Protein AF-A0A3B9GUP0-F1 (afdb_monomer_lite)

Organism: NCBI:txid81029

pLDDT: mean 92.79, std 9.0, range [61.03, 98.44]

Secondary structure (DSSP, 8-state):
-TTSEEEPPPSSPPPSSTT-----SPP-PEEEEE--HHHHHHHHHTGGGSTTTTT---SPPPSSS--HHHHHHHTTT-S--EEEEEES-SS---EEEET----S-HHHHHHHHTTSTT-TT---SS-----------GGGB-TTSBBTTSTT-B--SGGG-

Radius of gyration: 19.88 Å; chains: 1; bounding box: 53×35×50 Å

Foldseek 3Di:
DVQFDKAWDDPADDDPDPPDPGDPDDTDIKTKWKFALQLLVLLVVQVCQFCQNVVVDVDDPDPPQDAPSVCCVVPVVDRIDMWIFDQPDPPDPDTDGPPHATAHDPVSVLRSQLNIPPCVPPDDPDDHHDDDDAADAQVCADPVQAGPVDGPDHDDDPNND

Sequence (161 aa):
WDRLEMQPADETPVPFSYMTDRIDVPQISCGITWTTPETHAIIEENMEQSAVYSGAIAGRGPRYCPSIEDKVNRFADRDRHQVFLEPEGLDDHTVYPNGISTSLPEEVQERFVRTIPGLENVKILQHAYAIEYDYVDPRALNAALEVKVLPGLYLAGQING

Structure (mmCIF, N/CA/C/O backbone):
data_AF-A0A3B9GUP0-F1
#
_entry.id   AF-A0A3B9GUP0-F1
#
loop_
_atom_site.group_PDB
_atom_site.id
_atom_site.type_symbol
_atom_site.label_atom_id
_atom_site.label_alt_id
_atom_site.label_comp_id
_atom_site.label_asym_id
_atom_site.label_entity_id
_atom_site.label_seq_id
_atom_site.pdbx_PDB_ins_code
_atom_site.Cartn_x
_atom_site.Cartn_y
_atom_site.Cartn_z
_atom_site.occupancy
_atom_site.B_iso_or_equiv
_atom_site.auth_seq_id
_atom_site.auth_comp_id
_atom_site.auth_asym_id
_atom_site.auth_atom_id
_atom_site.pdbx_PDB_model_num
ATOM 1 N N . TRP A 1 1 ? -20.293 -5.134 5.352 1.00 91.94 1 TRP A N 1
ATOM 2 C CA . TRP A 1 1 ? -20.736 -4.578 4.061 1.00 91.94 1 TRP A CA 1
ATOM 3 C C . TRP A 1 1 ? -21.933 -3.651 4.218 1.00 91.94 1 TRP A C 1
ATOM 5 O O . TRP A 1 1 ? -21.764 -2.480 3.944 1.00 91.94 1 TRP A O 1
ATOM 15 N N . ASP A 1 2 ? -23.067 -4.086 4.775 1.00 92.38 2 ASP A N 1
ATOM 16 C CA . ASP A 1 2 ? -24.318 -3.285 4.863 1.00 92.38 2 ASP A CA 1
ATOM 17 C C . ASP A 1 2 ? -24.233 -1.925 5.589 1.00 92.38 2 ASP A C 1
ATOM 19 O O . ASP A 1 2 ? -25.131 -1.097 5.475 1.00 92.38 2 ASP A O 1
ATOM 23 N N . ARG A 1 3 ? -23.172 -1.697 6.371 1.00 92.38 3 ARG A N 1
ATOM 24 C CA . ARG A 1 3 ? -22.910 -0.438 7.092 1.00 92.38 3 ARG A CA 1
ATOM 25 C C . ARG A 1 3 ? -21.969 0.510 6.342 1.00 92.38 3 ARG A C 1
ATOM 27 O O . ARG A 1 3 ? -21.674 1.583 6.861 1.00 92.38 3 ARG A O 1
ATOM 34 N N . LEU A 1 4 ? -21.452 0.091 5.191 1.00 96.50 4 LEU A N 1
ATOM 35 C CA . LEU A 1 4 ? -20.465 0.829 4.414 1.00 96.50 4 LEU A CA 1
ATOM 36 C C . LEU A 1 4 ? -21.119 1.471 3.199 1.00 96.50 4 LEU A C 1
ATOM 38 O O . LEU A 1 4 ? -22.061 0.932 2.619 1.00 96.50 4 LEU A O 1
ATOM 42 N N . GLU A 1 5 ? -20.575 2.613 2.800 1.00 97.19 5 GLU A N 1
ATOM 43 C CA . GLU A 1 5 ? -20.834 3.145 1.473 1.00 97.19 5 GLU A CA 1
ATOM 44 C C . GLU A 1 5 ? -20.183 2.208 0.451 1.00 97.19 5 GLU A C 1
ATOM 46 O O . GLU A 1 5 ? -19.012 1.857 0.586 1.00 97.19 5 GLU A O 1
ATOM 51 N N . MET A 1 6 ? -20.947 1.775 -0.549 1.00 97.69 6 MET A N 1
ATOM 52 C CA . MET A 1 6 ? -20.448 0.901 -1.607 1.00 97.69 6 MET A CA 1
ATOM 53 C C . MET A 1 6 ? -20.211 1.723 -2.869 1.00 97.69 6 MET A C 1
ATOM 55 O O . MET A 1 6 ? -21.110 2.427 -3.328 1.00 97.69 6 MET A O 1
ATOM 59 N N . GLN A 1 7 ? -19.022 1.594 -3.449 1.00 97.56 7 GLN A N 1
ATOM 60 C CA . GLN A 1 7 ? -18.671 2.173 -4.737 1.00 97.56 7 GLN A CA 1
ATOM 61 C C . GLN A 1 7 ? -18.767 1.088 -5.817 1.00 97.56 7 GLN A C 1
ATOM 63 O O . GLN A 1 7 ? -17.941 0.171 -5.818 1.00 97.56 7 GLN A O 1
ATOM 68 N N . PRO A 1 8 ? -19.776 1.140 -6.705 1.00 96.81 8 PRO A N 1
ATOM 69 C CA . PRO A 1 8 ? -19.869 0.211 -7.821 1.00 96.81 8 PRO A CA 1
ATOM 70 C C . PRO A 1 8 ? -18.818 0.531 -8.887 1.00 96.81 8 PRO A C 1
ATOM 72 O O . PRO A 1 8 ? -18.309 1.649 -8.963 1.00 96.81 8 PRO A O 1
ATOM 75 N N . ALA A 1 9 ? -18.540 -0.453 -9.738 1.00 94.44 9 ALA A N 1
ATOM 76 C CA . ALA A 1 9 ? -17.847 -0.216 -10.996 1.00 94.44 9 ALA A CA 1
ATOM 77 C C . ALA A 1 9 ? -18.675 0.689 -11.927 1.00 94.44 9 ALA A C 1
ATOM 79 O O . ALA A 1 9 ? -19.884 0.861 -11.742 1.00 94.44 9 ALA A O 1
ATOM 80 N N . ASP A 1 10 ? -18.024 1.215 -12.962 1.00 94.00 10 ASP A N 1
ATOM 81 C CA . ASP A 1 10 ? -18.698 1.973 -14.014 1.00 94.00 10 ASP A CA 1
ATOM 82 C C . ASP A 1 10 ? -19.803 1.136 -14.677 1.00 94.00 10 ASP A C 1
ATOM 84 O O . ASP A 1 10 ? -19.615 -0.044 -14.982 1.00 94.00 10 ASP A O 1
ATOM 88 N N . GLU A 1 11 ? -20.946 1.766 -14.970 1.00 92.38 11 GLU A N 1
ATOM 89 C CA . GLU A 1 11 ? -22.086 1.098 -15.621 1.00 92.38 11 GLU A CA 1
ATOM 90 C C . GLU A 1 11 ? -21.713 0.492 -16.983 1.00 92.38 11 GLU A C 1
ATOM 92 O O . GLU A 1 11 ? -22.269 -0.521 -17.401 1.00 92.38 11 GLU A O 1
ATOM 97 N N . THR A 1 12 ? -20.778 1.128 -17.691 1.00 93.69 12 THR A N 1
ATOM 98 C CA . THR A 1 12 ? -20.214 0.638 -18.952 1.00 93.69 12 THR A CA 1
ATOM 99 C C . THR A 1 12 ? -18.693 0.582 -18.812 1.00 93.69 12 THR A C 1
ATOM 101 O O . THR A 1 12 ? -18.031 1.597 -19.037 1.00 93.69 12 THR A O 1
ATOM 104 N N . PRO A 1 13 ? -18.122 -0.572 -18.426 1.00 94.44 13 PRO A N 1
ATOM 105 C CA . PRO A 1 13 ? -16.694 -0.674 -18.176 1.00 94.44 13 PRO A CA 1
ATOM 106 C C . PRO A 1 13 ? -15.915 -0.570 -19.491 1.00 94.44 13 PRO A C 1
ATOM 108 O O . PRO A 1 13 ? -16.278 -1.171 -20.506 1.00 94.44 13 PRO A O 1
ATOM 111 N N . VAL A 1 14 ? -14.827 0.197 -19.471 1.00 95.00 14 VAL A N 1
ATOM 112 C CA . VAL A 1 14 ? -13.979 0.420 -20.647 1.00 95.00 14 VAL A CA 1
ATOM 113 C C . VAL A 1 14 ? -12.815 -0.576 -20.632 1.00 95.00 14 VAL A C 1
ATOM 115 O O . VAL A 1 14 ? -12.042 -0.588 -19.672 1.00 95.00 14 VAL A O 1
ATOM 118 N N . PRO A 1 15 ? -12.643 -1.407 -21.678 1.00 96.44 15 PRO A N 1
ATOM 119 C CA . PRO A 1 15 ? -11.493 -2.293 -21.778 1.00 96.44 15 PRO A CA 1
ATOM 120 C C . PRO A 1 15 ? -10.173 -1.521 -21.786 1.00 96.44 15 PRO A C 1
ATOM 122 O O . PRO A 1 15 ? -10.016 -0.539 -22.507 1.00 96.44 15 PRO A O 1
ATOM 125 N N . PHE A 1 16 ? -9.191 -2.002 -21.021 1.00 96.44 16 PHE A N 1
ATOM 126 C CA . PHE A 1 16 ? -7.858 -1.393 -20.996 1.00 96.44 16 PHE A CA 1
ATOM 127 C C . PHE A 1 16 ? -7.066 -1.652 -22.293 1.00 96.44 16 PHE A C 1
ATOM 129 O O . PHE A 1 16 ? -6.267 -0.826 -22.723 1.00 96.44 16 PHE A O 1
ATOM 136 N N . SER A 1 17 ? -7.283 -2.809 -22.929 1.00 96.94 17 SER A N 1
ATOM 137 C CA . SER A 1 17 ? -6.654 -3.178 -24.201 1.00 96.94 17 SER A CA 1
ATOM 138 C C . SER A 1 17 ? -7.516 -2.752 -25.385 1.00 96.94 17 SER A C 1
ATOM 140 O O . SER A 1 17 ? -8.696 -3.086 -25.440 1.00 96.94 17 SER A O 1
ATOM 142 N N . TYR A 1 18 ? -6.897 -2.141 -26.399 1.00 96.56 18 TYR A N 1
ATOM 143 C CA . TYR A 1 18 ? -7.547 -1.838 -27.683 1.00 96.56 18 TYR A CA 1
ATOM 144 C C . TYR A 1 18 ? -7.999 -3.082 -28.463 1.00 96.56 18 TYR A C 1
ATOM 146 O O . TYR A 1 18 ? -8.735 -2.955 -29.435 1.00 96.56 18 TYR A O 1
ATOM 154 N N . MET A 1 19 ? -7.523 -4.272 -28.083 1.00 97.44 19 MET A N 1
ATOM 155 C CA . MET A 1 19 ? -7.888 -5.542 -28.720 1.00 97.44 19 MET A CA 1
ATOM 156 C C . MET A 1 19 ? -9.059 -6.246 -28.026 1.00 97.44 19 MET A C 1
ATOM 158 O O . MET A 1 19 ? -9.482 -7.307 -28.479 1.00 97.44 19 MET A O 1
ATOM 162 N N . THR A 1 20 ? -9.540 -5.708 -26.905 1.00 97.31 20 THR A N 1
ATOM 163 C CA . THR A 1 20 ? -10.651 -6.286 -26.154 1.00 97.31 20 THR A CA 1
ATOM 164 C C . THR A 1 20 ? -11.930 -5.549 -26.520 1.00 97.31 20 THR A C 1
ATOM 166 O O . THR A 1 20 ? -12.084 -4.379 -26.189 1.00 97.31 20 THR A O 1
ATOM 169 N N . ASP A 1 21 ? -12.864 -6.246 -27.165 1.00 95.56 21 ASP A N 1
ATOM 170 C CA . ASP A 1 21 ? -14.124 -5.641 -27.614 1.00 95.56 21 ASP A CA 1
ATOM 171 C C . ASP A 1 21 ? -15.108 -5.377 -26.462 1.00 95.56 21 ASP A C 1
ATOM 173 O O . ASP A 1 21 ? -15.895 -4.433 -26.514 1.00 95.56 21 ASP A O 1
ATOM 177 N N . ARG A 1 22 ? -15.094 -6.223 -25.422 1.00 95.62 22 ARG A N 1
ATOM 178 C CA . ARG A 1 22 ? -15.968 -6.106 -24.245 1.00 95.62 22 ARG A CA 1
ATOM 179 C C . ARG A 1 22 ? -15.381 -6.777 -23.010 1.00 95.62 22 ARG A C 1
ATOM 181 O O . ARG A 1 22 ? -14.555 -7.682 -23.118 1.00 95.62 22 ARG A O 1
ATOM 188 N N . ILE A 1 23 ? -15.852 -6.346 -21.844 1.00 96.44 23 ILE A N 1
ATOM 189 C CA . ILE A 1 23 ? -15.559 -6.974 -20.555 1.00 96.44 23 ILE A CA 1
ATOM 190 C C . ILE A 1 23 ? -16.749 -7.859 -20.177 1.00 96.44 23 ILE A C 1
ATOM 192 O O . ILE A 1 23 ? -17.821 -7.354 -19.865 1.00 96.44 23 ILE A O 1
ATOM 196 N N . ASP A 1 24 ? -16.543 -9.176 -20.206 1.00 94.25 24 ASP A N 1
ATOM 197 C CA . ASP A 1 24 ? -17.544 -10.174 -19.793 1.00 94.25 24 ASP A CA 1
ATOM 198 C C . ASP A 1 24 ? -17.354 -10.633 -18.330 1.00 94.25 24 ASP A C 1
ATOM 200 O O . ASP A 1 24 ? -18.169 -11.380 -17.790 1.00 94.25 24 ASP A O 1
ATOM 204 N N . VAL A 1 25 ? -16.267 -10.202 -17.679 1.00 94.94 25 VAL A N 1
ATOM 205 C CA . VAL A 1 25 ? -15.972 -10.534 -16.278 1.00 94.94 25 VAL A CA 1
ATOM 206 C C . VAL A 1 25 ? -16.958 -9.798 -15.362 1.00 94.94 25 VAL A C 1
ATOM 208 O O . VAL A 1 25 ? -17.128 -8.587 -15.532 1.00 94.94 25 VAL A O 1
ATOM 211 N N . PRO A 1 26 ? -17.581 -10.476 -14.376 1.00 95.06 26 PRO A N 1
ATOM 212 C CA . PRO A 1 26 ? -18.440 -9.821 -13.398 1.00 95.06 26 PRO A CA 1
ATOM 213 C C . PRO A 1 26 ? -17.726 -8.661 -12.706 1.00 95.06 26 PRO A C 1
ATOM 215 O O . PRO A 1 26 ? -16.609 -8.810 -12.216 1.00 95.06 26 PRO A O 1
ATOM 218 N N . GLN A 1 27 ? -18.378 -7.504 -12.677 1.00 95.62 27 GLN A N 1
ATOM 219 C CA . GLN A 1 27 ? -17.891 -6.345 -11.942 1.00 95.62 27 GLN A CA 1
ATOM 220 C C . GLN A 1 27 ? -18.463 -6.374 -10.524 1.00 95.62 27 GLN A C 1
ATOM 222 O O . GLN A 1 27 ? -19.625 -6.734 -10.327 1.00 95.62 27 GLN A O 1
ATOM 227 N N . ILE A 1 28 ? -17.650 -5.996 -9.543 1.00 95.38 28 ILE A N 1
ATOM 228 C CA . ILE A 1 28 ? -18.019 -5.987 -8.125 1.00 95.38 28 ILE A CA 1
ATOM 229 C C . ILE A 1 28 ? -17.781 -4.603 -7.528 1.00 95.38 28 ILE A C 1
ATOM 231 O O . ILE A 1 28 ? -17.006 -3.811 -8.059 1.00 95.38 28 ILE A O 1
ATOM 235 N N . SER A 1 29 ? -18.472 -4.308 -6.430 1.00 96.88 29 SER A N 1
ATOM 236 C CA . SER A 1 29 ? -18.336 -3.035 -5.722 1.00 96.88 29 SER A CA 1
ATOM 237 C C . SER A 1 29 ? -17.241 -3.098 -4.662 1.00 96.88 29 SER A C 1
ATOM 239 O O . SER A 1 29 ? -17.112 -4.103 -3.961 1.00 96.88 29 SER A O 1
ATOM 241 N N . CYS A 1 30 ? -16.538 -1.986 -4.465 1.00 97.94 30 CYS A N 1
ATOM 242 C CA . CYS A 1 30 ? -15.636 -1.791 -3.331 1.00 97.94 30 CYS A CA 1
ATOM 243 C C . CYS A 1 30 ? -16.377 -1.121 -2.169 1.00 97.94 30 CYS A C 1
ATOM 245 O O . CYS A 1 30 ? -17.301 -0.331 -2.374 1.00 97.94 30 CYS A O 1
ATOM 247 N N . GLY A 1 31 ? -15.980 -1.424 -0.935 1.00 98.19 31 GLY A N 1
ATOM 248 C CA . GLY A 1 31 ? -16.484 -0.721 0.247 1.00 98.19 31 GLY A CA 1
ATOM 249 C C . GLY A 1 31 ? -15.651 0.520 0.546 1.00 98.19 31 GLY A C 1
ATOM 250 O O . GLY A 1 31 ? -14.437 0.509 0.374 1.00 98.19 31 GLY A O 1
ATOM 251 N N . ILE A 1 32 ? -16.283 1.577 1.041 1.00 98.38 32 ILE A N 1
ATOM 252 C CA . ILE A 1 32 ? -15.606 2.778 1.528 1.00 98.38 32 ILE A CA 1
ATOM 253 C C . ILE A 1 32 ? -15.823 2.882 3.034 1.00 98.38 32 ILE A C 1
ATOM 255 O O . ILE A 1 32 ? -16.949 2.830 3.536 1.00 98.38 32 ILE A O 1
ATOM 259 N N . THR A 1 33 ? -14.726 3.069 3.758 1.00 98.19 33 THR A N 1
ATOM 260 C CA . THR A 1 33 ? -14.728 3.397 5.182 1.00 98.19 33 THR A CA 1
ATOM 261 C C . THR A 1 33 ? -13.653 4.441 5.487 1.00 98.19 33 THR A C 1
ATOM 263 O O . THR A 1 33 ? -13.013 4.989 4.585 1.00 98.19 33 THR A O 1
ATOM 266 N N . TRP A 1 34 ? -13.499 4.790 6.759 1.00 98.00 34 TRP A N 1
ATOM 267 C CA . TRP A 1 34 ? -12.638 5.878 7.201 1.00 98.00 34 TRP A CA 1
ATOM 268 C C . TRP A 1 34 ? -11.951 5.510 8.508 1.00 98.00 34 TRP A C 1
ATOM 270 O O . TRP A 1 34 ? -12.570 4.918 9.391 1.00 98.00 34 TRP A O 1
ATOM 280 N N . THR A 1 35 ? -10.694 5.913 8.669 1.00 98.06 35 THR A N 1
ATOM 281 C CA . THR A 1 35 ? -10.066 5.907 9.995 1.00 98.06 35 THR A CA 1
ATOM 282 C C . THR A 1 35 ? -10.811 6.853 10.935 1.00 98.06 35 THR A C 1
ATOM 284 O O . THR A 1 35 ? -11.454 7.807 10.490 1.00 98.06 35 THR A O 1
ATOM 287 N N . THR A 1 36 ? -10.665 6.644 12.235 1.00 97.94 36 THR A N 1
ATOM 288 C CA . THR A 1 36 ? -11.264 7.482 13.276 1.00 97.94 36 THR A CA 1
ATOM 289 C C . THR A 1 36 ? -10.179 8.191 14.094 1.00 97.94 36 THR A C 1
ATOM 291 O O . THR A 1 36 ? -9.011 7.798 14.024 1.00 97.94 36 THR A O 1
ATOM 294 N N . PRO A 1 37 ? -10.541 9.190 14.919 1.00 97.44 37 PRO A N 1
ATOM 295 C CA . PRO A 1 37 ? -9.612 9.760 15.894 1.00 97.44 37 PRO A CA 1
ATOM 296 C C . PRO A 1 37 ? -9.020 8.709 16.846 1.00 97.44 37 PRO A C 1
ATOM 298 O O . PRO A 1 37 ? -7.869 8.823 17.250 1.00 97.44 37 PRO A O 1
ATOM 301 N N . GLU A 1 38 ? -9.773 7.650 17.167 1.00 97.88 38 GLU A N 1
ATOM 302 C CA . GLU A 1 38 ? -9.267 6.522 17.959 1.00 97.88 38 GLU A CA 1
ATOM 303 C C . GLU A 1 38 ? -8.200 5.728 17.191 1.00 97.88 38 GLU A C 1
ATOM 305 O O . GLU A 1 38 ? -7.167 5.379 17.760 1.00 97.88 38 GLU A O 1
ATOM 310 N N . THR A 1 39 ? -8.397 5.507 15.882 1.00 98.00 39 THR A N 1
ATOM 311 C CA . THR A 1 39 ? -7.366 4.922 15.011 1.00 98.00 39 THR A CA 1
ATOM 312 C C . THR A 1 39 ? -6.074 5.737 15.076 1.00 98.00 39 THR A C 1
ATOM 314 O O . THR A 1 39 ? -4.992 5.165 15.195 1.00 98.00 39 THR A O 1
ATOM 317 N N . HIS A 1 40 ? -6.181 7.068 14.993 1.00 97.56 40 HIS A N 1
ATOM 318 C CA . HIS A 1 40 ? -5.023 7.970 14.988 1.00 97.56 40 HIS A CA 1
ATOM 319 C C . HIS A 1 40 ? -4.308 7.960 16.334 1.00 97.56 40 HIS A C 1
ATOM 321 O O . HIS A 1 40 ? -3.099 7.768 16.350 1.00 97.56 40 HIS A O 1
ATOM 327 N N . ALA A 1 41 ? -5.044 8.035 17.446 1.00 96.94 41 ALA A N 1
ATOM 328 C CA . ALA A 1 41 ? -4.467 7.971 18.788 1.00 96.94 41 ALA A CA 1
ATOM 329 C C . ALA A 1 41 ? -3.650 6.684 19.010 1.00 96.94 41 ALA A C 1
ATOM 331 O O . ALA A 1 41 ? -2.515 6.745 19.476 1.00 96.94 41 ALA A O 1
ATOM 332 N N . ILE A 1 42 ? -4.178 5.520 18.603 1.00 97.69 42 ILE A N 1
ATOM 333 C CA . ILE A 1 42 ? -3.446 4.244 18.708 1.00 97.69 42 ILE A CA 1
ATOM 334 C C . ILE A 1 42 ? -2.159 4.280 17.873 1.00 97.69 42 ILE A C 1
ATOM 336 O O . ILE A 1 42 ? -1.121 3.794 18.321 1.00 97.69 42 ILE A O 1
ATOM 340 N N . ILE A 1 43 ? -2.208 4.835 16.663 1.00 95.94 43 ILE A N 1
ATOM 341 C CA . ILE A 1 43 ? -1.040 4.928 15.778 1.00 95.94 43 ILE A CA 1
ATOM 342 C C . ILE A 1 43 ? 0.016 5.878 16.359 1.00 95.94 43 ILE A C 1
ATOM 344 O O . ILE A 1 43 ? 1.189 5.514 16.411 1.00 95.94 43 ILE A O 1
ATOM 348 N N . GLU A 1 44 ? -0.390 7.058 16.828 1.00 94.44 44 GLU A N 1
ATOM 349 C CA . GLU A 1 44 ? 0.497 8.073 17.410 1.00 94.44 44 GLU A CA 1
ATOM 350 C C . GLU A 1 44 ? 1.212 7.556 18.663 1.00 94.44 44 GLU A C 1
ATOM 352 O O . GLU A 1 44 ? 2.431 7.694 18.778 1.00 94.44 44 GLU A O 1
ATOM 357 N N . GLU A 1 45 ? 0.488 6.874 19.558 1.00 96.06 45 GLU A N 1
ATOM 358 C CA . GLU A 1 45 ? 1.052 6.251 20.764 1.00 96.06 45 GLU A CA 1
ATOM 359 C C . GLU A 1 45 ? 2.125 5.193 20.458 1.00 96.06 45 GLU A C 1
ATOM 361 O O . GLU A 1 45 ? 2.970 4.903 21.305 1.00 96.06 45 GLU A O 1
ATOM 366 N N . ASN A 1 46 ? 2.091 4.591 19.264 1.00 95.06 46 ASN A N 1
ATOM 367 C CA . ASN A 1 46 ? 2.957 3.472 18.884 1.00 95.06 46 ASN A CA 1
ATOM 368 C C . ASN A 1 46 ? 3.905 3.820 17.725 1.00 95.06 46 ASN A C 1
ATOM 370 O O . ASN A 1 46 ? 4.564 2.933 17.182 1.00 95.06 46 ASN A O 1
ATOM 374 N N . MET A 1 47 ? 4.013 5.098 17.350 1.00 89.56 47 MET A N 1
ATOM 375 C CA . MET A 1 47 ? 4.712 5.516 16.131 1.00 89.56 47 MET A CA 1
ATOM 376 C C . MET A 1 47 ? 6.195 5.122 16.127 1.00 89.56 47 MET A C 1
ATOM 378 O O . MET A 1 47 ? 6.708 4.660 15.105 1.00 89.56 47 MET A O 1
ATOM 382 N N . GLU A 1 48 ? 6.857 5.204 17.285 1.00 88.62 48 GLU A N 1
ATOM 383 C CA . GLU A 1 48 ? 8.263 4.812 17.477 1.00 88.62 48 GLU A CA 1
ATOM 384 C C . GLU A 1 48 ? 8.524 3.316 17.241 1.00 88.62 48 GLU A C 1
ATOM 386 O O . GLU A 1 48 ? 9.667 2.923 17.025 1.00 88.62 48 GLU A O 1
ATOM 391 N N . GLN A 1 49 ? 7.484 2.477 17.246 1.00 87.25 49 GLN A N 1
ATOM 392 C CA . GLN A 1 49 ? 7.601 1.034 17.009 1.00 87.25 49 GLN A CA 1
ATOM 393 C C . GLN A 1 49 ? 7.526 0.666 15.522 1.00 87.25 49 GLN A C 1
ATOM 395 O O . GLN A 1 49 ? 7.791 -0.477 15.156 1.00 87.25 49 GLN A O 1
ATOM 400 N N . SER A 1 50 ? 7.161 1.610 14.651 1.00 85.31 50 SER A N 1
ATOM 401 C CA . SER A 1 50 ? 7.137 1.370 13.206 1.00 85.31 50 SER A CA 1
ATOM 402 C C . SER A 1 50 ? 8.559 1.230 12.658 1.00 85.31 50 SER A C 1
ATOM 404 O O . SER A 1 50 ? 9.487 1.913 13.097 1.00 85.31 50 SER A O 1
ATOM 406 N N . ALA A 1 51 ? 8.756 0.384 11.650 1.00 78.69 51 ALA A N 1
ATOM 407 C CA . ALA A 1 51 ? 10.073 0.191 11.039 1.00 78.69 51 ALA A CA 1
ATOM 408 C C . ALA A 1 51 ? 10.624 1.487 10.397 1.00 78.69 51 ALA A C 1
ATOM 410 O O . ALA A 1 51 ? 11.835 1.706 10.356 1.00 78.69 51 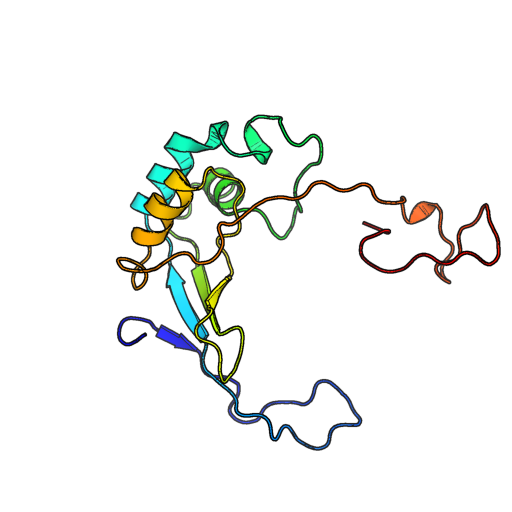ALA A O 1
ATOM 411 N N . VAL A 1 52 ? 9.722 2.374 9.957 1.00 74.50 52 VAL A N 1
ATOM 412 C CA . VAL A 1 52 ? 10.042 3.680 9.360 1.00 74.50 52 VAL A CA 1
ATOM 413 C C . VAL A 1 52 ? 10.555 4.685 10.400 1.00 74.50 52 VAL A C 1
ATOM 415 O O . VAL A 1 52 ? 11.496 5.421 10.111 1.00 74.50 52 VAL A O 1
ATOM 418 N N . TYR A 1 53 ? 9.961 4.727 11.599 1.00 73.75 53 TYR A N 1
ATOM 419 C CA . TYR A 1 53 ? 10.309 5.718 12.631 1.00 73.75 53 TYR A CA 1
ATOM 420 C C . TYR A 1 53 ? 11.263 5.189 13.714 1.00 73.75 53 TYR A C 1
ATOM 422 O O . TYR A 1 53 ? 11.960 5.985 14.338 1.00 73.75 53 TYR A O 1
ATOM 430 N N . SER A 1 54 ? 11.368 3.869 13.894 1.00 71.00 54 SER A N 1
ATOM 431 C CA . SER A 1 54 ? 12.335 3.226 14.807 1.00 71.00 54 SER A CA 1
ATOM 432 C C . SER A 1 54 ? 13.788 3.294 14.318 1.00 71.00 54 SER A C 1
ATOM 434 O O . SER A 1 54 ? 14.709 2.963 15.062 1.00 71.00 54 SER A O 1
ATOM 436 N N . GLY A 1 55 ? 14.010 3.687 13.058 1.00 65.31 55 GLY A N 1
ATOM 437 C CA . GLY A 1 55 ? 15.326 3.651 12.415 1.00 65.31 55 GLY A CA 1
ATOM 438 C C . GLY A 1 55 ? 15.767 2.252 11.969 1.00 65.31 55 GLY A C 1
ATOM 439 O O . GLY A 1 55 ? 16.924 2.083 11.592 1.00 65.31 55 GLY A O 1
ATOM 440 N N . ALA A 1 56 ? 14.870 1.257 12.002 1.00 66.38 56 ALA A N 1
ATOM 441 C CA . ALA A 1 56 ? 15.135 -0.090 11.492 1.00 66.38 56 ALA A CA 1
ATOM 442 C C . ALA A 1 56 ? 15.252 -0.136 9.957 1.00 66.38 56 ALA A C 1
ATOM 444 O O . ALA A 1 56 ? 15.925 -1.015 9.427 1.00 66.38 56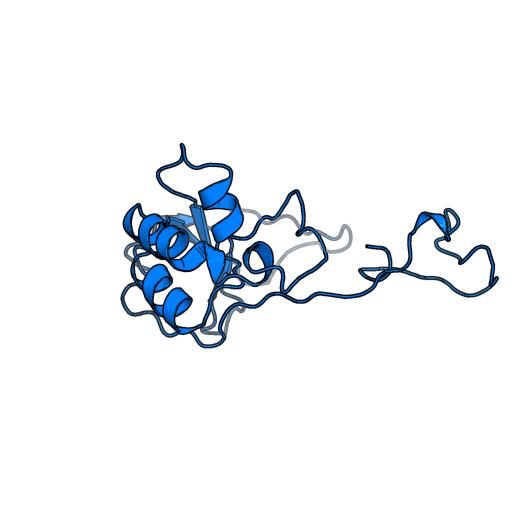 ALA A O 1
ATOM 445 N N . ILE A 1 57 ? 14.619 0.812 9.258 1.00 66.81 57 ILE A N 1
ATOM 446 C CA . ILE A 1 57 ? 14.727 1.008 7.808 1.00 66.81 57 ILE A CA 1
ATOM 447 C C . ILE A 1 57 ? 15.600 2.240 7.548 1.00 66.81 57 ILE A C 1
ATOM 449 O O . ILE A 1 57 ? 15.339 3.323 8.081 1.00 66.81 57 ILE A O 1
ATOM 453 N N . ALA A 1 58 ? 16.638 2.082 6.724 1.00 62.44 58 ALA A N 1
ATOM 454 C CA . ALA A 1 58 ? 17.535 3.177 6.347 1.00 62.44 58 ALA A CA 1
ATOM 455 C C . ALA A 1 58 ? 16.971 3.997 5.170 1.00 62.44 58 ALA A C 1
ATOM 457 O O . ALA A 1 58 ? 17.230 5.201 5.044 1.00 62.44 58 ALA A O 1
ATOM 458 N N . GLY A 1 59 ? 16.195 3.345 4.304 1.00 61.56 59 GLY A N 1
ATOM 459 C CA . GLY A 1 59 ? 15.494 3.933 3.176 1.00 61.56 59 GLY A CA 1
ATOM 460 C C . GLY A 1 59 ? 14.348 4.850 3.601 1.00 61.56 59 GLY A C 1
ATOM 461 O O . GLY A 1 59 ? 13.557 4.557 4.494 1.00 61.56 59 GLY A O 1
ATOM 462 N N . ARG A 1 60 ? 14.205 5.986 2.913 1.00 63.75 60 ARG A N 1
ATOM 463 C CA . ARG A 1 60 ? 12.995 6.807 3.040 1.00 63.75 60 ARG A CA 1
ATOM 464 C C . ARG A 1 60 ? 11.870 6.133 2.263 1.00 63.75 60 ARG A C 1
ATOM 466 O O . ARG A 1 60 ? 12.034 5.881 1.072 1.00 63.75 60 ARG A O 1
ATOM 473 N N . GLY A 1 61 ? 10.735 5.899 2.921 1.00 63.06 61 GLY A N 1
ATOM 474 C CA . GLY A 1 61 ? 9.543 5.354 2.272 1.00 63.06 61 GLY A CA 1
ATOM 475 C C . GLY A 1 61 ? 9.069 6.194 1.070 1.00 63.06 61 GLY A C 1
ATOM 476 O O . GLY A 1 61 ? 9.470 7.358 0.917 1.00 63.06 61 GLY A O 1
ATOM 477 N N . PRO A 1 62 ? 8.204 5.632 0.205 1.00 64.38 62 PRO A N 1
ATOM 478 C CA . PRO A 1 62 ? 7.702 6.318 -0.980 1.00 64.38 62 PRO A CA 1
ATOM 479 C C . PRO A 1 62 ? 7.083 7.674 -0.628 1.00 64.38 62 PRO A C 1
ATOM 481 O O . PRO A 1 62 ? 6.242 7.782 0.261 1.00 64.38 62 PRO A O 1
ATOM 484 N N . ARG A 1 63 ? 7.458 8.732 -1.358 1.00 63.50 63 ARG A N 1
ATOM 485 C CA . ARG A 1 63 ? 6.925 10.084 -1.102 1.00 63.50 63 ARG A CA 1
ATOM 486 C C . ARG A 1 63 ? 5.419 10.202 -1.356 1.00 63.50 63 ARG A C 1
ATOM 488 O O . ARG A 1 63 ? 4.776 11.016 -0.703 1.00 63.50 63 ARG A O 1
ATOM 495 N N . TYR A 1 64 ? 4.891 9.425 -2.302 1.00 61.03 64 TYR A N 1
ATOM 496 C CA . TYR A 1 64 ? 3.522 9.561 -2.817 1.00 61.03 64 TYR A CA 1
ATOM 497 C C . TYR A 1 64 ? 2.528 8.556 -2.224 1.00 61.03 64 TYR A C 1
ATOM 499 O O . TYR A 1 64 ? 1.334 8.837 -2.194 1.00 61.03 64 TYR A O 1
ATOM 507 N N . CYS A 1 65 ? 3.015 7.424 -1.710 1.00 66.44 65 CYS A N 1
ATOM 508 C CA . CYS A 1 65 ? 2.203 6.392 -1.063 1.00 66.44 65 CYS A CA 1
ATOM 509 C C . CYS A 1 65 ? 2.725 6.143 0.359 1.00 66.44 65 CYS A C 1
ATOM 511 O O . CYS A 1 65 ? 3.328 5.101 0.615 1.00 66.44 65 CYS A O 1
ATOM 513 N N . PRO A 1 66 ? 2.574 7.125 1.264 1.00 81.06 66 PRO A N 1
ATOM 514 C CA . PRO A 1 66 ? 3.023 6.982 2.640 1.00 81.06 66 PRO A CA 1
ATOM 515 C C . PRO A 1 66 ? 2.213 5.914 3.384 1.00 81.06 66 PRO A C 1
ATOM 517 O O . PRO A 1 66 ? 1.024 5.721 3.105 1.00 81.06 66 PRO A O 1
ATOM 520 N N . SER A 1 67 ? 2.848 5.250 4.352 1.00 91.31 67 SER A N 1
ATOM 521 C CA . SER A 1 67 ? 2.151 4.380 5.301 1.00 91.31 67 SER A CA 1
ATOM 522 C C . SER A 1 67 ? 1.148 5.175 6.142 1.00 91.31 67 SER A C 1
ATOM 524 O O . SER A 1 67 ? 1.212 6.404 6.199 1.00 91.31 67 SER A O 1
ATOM 526 N N . ILE A 1 68 ? 0.189 4.505 6.781 1.00 94.19 68 ILE A N 1
ATOM 527 C CA . ILE A 1 68 ? -0.835 5.188 7.580 1.00 94.19 68 ILE A CA 1
ATOM 528 C C . ILE A 1 68 ? -0.225 5.953 8.752 1.00 94.19 68 ILE A C 1
ATOM 530 O O . ILE A 1 68 ? -0.641 7.081 9.003 1.00 94.19 68 ILE A O 1
ATOM 534 N N . GLU A 1 69 ? 0.818 5.415 9.389 1.00 92.56 69 GLU A N 1
ATOM 535 C CA . GLU A 1 69 ? 1.581 6.130 10.413 1.00 92.56 69 GLU A CA 1
ATOM 536 C C . GLU A 1 69 ? 2.250 7.403 9.868 1.00 92.56 69 GLU A C 1
ATOM 538 O O . GLU A 1 69 ? 2.245 8.443 10.523 1.00 92.56 69 GLU A O 1
ATOM 543 N N . ASP A 1 70 ? 2.751 7.377 8.630 1.00 90.25 70 ASP A N 1
ATOM 544 C CA . ASP A 1 70 ? 3.334 8.559 7.990 1.00 90.25 70 ASP A CA 1
ATOM 545 C C . ASP A 1 70 ? 2.259 9.561 7.534 1.00 90.25 70 ASP A C 1
ATOM 547 O O . ASP A 1 70 ? 2.476 10.769 7.631 1.00 90.25 70 ASP A O 1
ATOM 551 N N . LYS A 1 71 ? 1.075 9.094 7.111 1.00 91.62 71 LYS A N 1
ATOM 552 C CA . LYS A 1 71 ? -0.078 9.962 6.811 1.00 91.62 71 LYS A CA 1
ATOM 553 C C . LYS A 1 71 ? -0.558 10.706 8.052 1.00 91.62 71 LYS A C 1
ATOM 555 O O . LYS A 1 71 ? -0.711 11.921 7.982 1.00 91.62 71 LYS A O 1
ATOM 560 N N . VAL A 1 72 ? -0.760 9.998 9.164 1.00 91.81 72 VAL A N 1
ATOM 561 C CA . VAL A 1 72 ? -1.202 10.588 10.440 1.00 91.81 72 VAL A CA 1
ATOM 562 C C . VAL A 1 72 ? -0.200 11.641 10.915 1.00 91.81 72 VAL A C 1
ATOM 564 O O . VAL A 1 72 ? -0.592 12.766 11.204 1.00 91.81 72 VAL A O 1
ATOM 567 N N . ASN A 1 73 ? 1.102 11.341 10.868 1.00 90.00 73 ASN A N 1
ATOM 568 C CA . ASN A 1 73 ? 2.141 12.296 11.259 1.00 90.00 73 ASN A CA 1
ATOM 569 C C . ASN A 1 73 ? 2.212 13.535 10.342 1.00 90.00 73 ASN A C 1
ATOM 571 O O . ASN A 1 73 ? 2.320 14.667 10.811 1.00 90.00 73 ASN A O 1
ATOM 575 N N . ARG A 1 74 ? 2.176 13.345 9.015 1.00 87.81 74 ARG A N 1
ATOM 576 C CA . ARG A 1 74 ? 2.334 14.455 8.053 1.00 87.81 74 ARG A CA 1
ATOM 577 C C . ARG A 1 74 ? 1.088 15.319 7.908 1.00 87.81 74 ARG A C 1
ATOM 579 O O . ARG A 1 74 ? 1.218 16.493 7.563 1.00 87.81 74 ARG A O 1
ATOM 586 N N . PHE A 1 75 ? -0.088 14.742 8.125 1.00 90.25 75 PHE A N 1
ATOM 587 C CA . PHE A 1 75 ? -1.386 15.386 7.942 1.00 90.25 75 PHE A CA 1
ATOM 588 C C . PHE A 1 75 ? -2.181 15.379 9.250 1.00 90.25 75 PHE A C 1
ATOM 590 O O . PHE A 1 75 ? -3.350 15.004 9.273 1.00 90.25 75 PHE A O 1
ATOM 597 N N . ALA A 1 76 ? -1.538 15.800 10.342 1.00 88.12 76 ALA A N 1
ATOM 598 C CA . ALA A 1 76 ? -2.124 15.824 11.684 1.00 88.12 76 ALA A CA 1
ATOM 599 C C . ALA A 1 76 ? -3.355 16.749 11.817 1.00 88.12 76 ALA A C 1
ATOM 601 O O . ALA A 1 76 ? -4.091 16.671 12.793 1.00 88.12 76 ALA A O 1
ATOM 602 N N . ASP A 1 77 ? -3.603 17.630 10.841 1.00 90.25 77 ASP A N 1
ATOM 603 C CA . ASP A 1 77 ? -4.819 18.446 10.749 1.00 90.25 77 ASP A CA 1
ATOM 604 C C . ASP A 1 77 ? -6.042 17.667 10.227 1.00 90.25 77 ASP A C 1
ATOM 606 O O . ASP A 1 77 ? -7.154 18.200 10.200 1.00 90.25 77 ASP A O 1
ATOM 610 N N . ARG A 1 78 ? -5.858 16.421 9.769 1.00 91.12 78 ARG A N 1
ATOM 611 C CA . ARG A 1 78 ? -6.922 15.574 9.220 1.00 91.12 78 ARG A CA 1
ATOM 612 C C . ARG A 1 78 ? -7.452 14.611 10.273 1.00 91.12 78 ARG A C 1
ATOM 614 O O . ARG A 1 78 ? -6.805 13.624 10.588 1.00 91.12 78 ARG A O 1
ATOM 621 N N . ASP A 1 79 ? -8.713 14.787 10.659 1.00 91.44 79 ASP A N 1
ATOM 622 C CA . ASP A 1 79 ? -9.388 13.908 11.632 1.00 91.44 79 ASP A CA 1
ATOM 623 C C . ASP A 1 79 ? -9.661 12.478 11.120 1.00 91.44 79 ASP A C 1
ATOM 625 O O . ASP A 1 79 ? -10.062 11.594 11.880 1.00 91.44 79 ASP A O 1
ATOM 629 N N . ARG A 1 80 ? -9.532 12.243 9.805 1.00 95.56 80 ARG A N 1
ATOM 630 C CA . ARG A 1 80 ? -9.768 10.937 9.172 1.00 95.56 80 ARG A CA 1
ATOM 631 C C . ARG A 1 80 ? -9.092 10.801 7.811 1.00 95.56 80 ARG A C 1
ATOM 633 O O . ARG A 1 80 ? -8.951 11.772 7.070 1.00 95.56 80 ARG A O 1
ATOM 640 N N . HIS A 1 81 ? -8.796 9.559 7.448 1.00 96.69 81 HIS A N 1
ATOM 641 C CA . HIS A 1 81 ? -8.279 9.133 6.153 1.00 96.69 81 HIS A CA 1
ATOM 642 C C . HIS A 1 81 ? -9.229 8.098 5.542 1.00 96.69 81 HIS A C 1
ATOM 644 O O . HIS A 1 81 ? -9.761 7.248 6.256 1.00 96.69 81 HIS A O 1
ATOM 650 N N . GLN A 1 82 ? -9.465 8.187 4.232 1.00 97.19 82 GLN A N 1
ATOM 651 C CA . GLN A 1 82 ? -10.310 7.230 3.518 1.00 97.19 82 GLN A CA 1
ATOM 652 C C . GLN A 1 82 ? -9.603 5.879 3.395 1.00 97.19 82 GLN A C 1
ATOM 654 O O . GLN A 1 82 ? -8.392 5.831 3.165 1.00 97.19 82 GLN A O 1
ATOM 659 N N . VAL A 1 83 ? -10.378 4.805 3.511 1.00 97.81 83 VAL A N 1
ATOM 660 C CA . VAL A 1 83 ? -9.934 3.426 3.311 1.00 97.81 83 VAL A CA 1
ATOM 661 C C . VAL A 1 83 ? -10.883 2.755 2.325 1.00 97.81 83 VAL A C 1
ATOM 663 O O . VAL A 1 83 ? -12.100 2.772 2.528 1.00 97.81 83 VAL A O 1
ATOM 666 N N . PHE A 1 84 ? -10.325 2.169 1.270 1.00 98.25 84 PHE A N 1
ATOM 667 C CA . PHE A 1 84 ? -11.066 1.328 0.335 1.00 98.25 84 PHE A CA 1
ATOM 668 C C . PHE A 1 84 ? -10.929 -0.132 0.756 1.00 98.25 84 PHE A C 1
ATOM 670 O O . PHE A 1 84 ? -9.834 -0.610 1.027 1.00 98.25 84 PHE A O 1
ATOM 677 N N . LEU A 1 85 ? -12.052 -0.831 0.838 1.00 98.25 85 LEU A N 1
ATOM 678 C CA . LEU A 1 85 ? -12.118 -2.267 1.062 1.00 98.25 85 LEU A CA 1
ATOM 679 C C . LEU A 1 85 ? -12.349 -2.935 -0.291 1.00 98.25 85 LEU A C 1
ATOM 681 O O . LEU A 1 85 ? -13.479 -2.961 -0.788 1.00 98.25 85 LEU A O 1
ATOM 685 N N . GLU A 1 86 ? -11.266 -3.419 -0.885 1.00 98.12 86 GLU A N 1
ATOM 686 C CA . GLU A 1 86 ? -11.226 -3.976 -2.237 1.00 98.12 86 GLU A CA 1
ATOM 687 C C . GLU A 1 86 ? -11.232 -5.510 -2.145 1.00 98.12 86 GLU A C 1
ATOM 689 O O . GLU A 1 86 ? -10.283 -6.082 -1.607 1.00 98.12 86 GLU A O 1
ATOM 694 N N . PRO A 1 87 ? -12.284 -6.212 -2.603 1.00 97.62 87 PRO A N 1
ATOM 695 C CA . PRO A 1 87 ? -12.246 -7.671 -2.677 1.00 97.62 87 PRO A CA 1
ATOM 696 C C . PRO A 1 87 ? -11.144 -8.121 -3.646 1.00 97.62 87 PRO A C 1
ATOM 698 O O . PRO A 1 87 ? -11.062 -7.607 -4.762 1.00 97.62 87 PRO A O 1
ATOM 701 N N . GLU A 1 88 ? -10.301 -9.074 -3.244 1.00 97.38 88 GLU A N 1
ATOM 702 C CA . GLU A 1 88 ? -9.145 -9.476 -4.068 1.00 97.38 88 GLU A CA 1
ATOM 703 C C . GLU A 1 88 ? -9.513 -10.465 -5.187 1.00 97.38 88 GLU A C 1
ATOM 705 O O . GLU A 1 88 ? -8.735 -10.685 -6.117 1.00 97.38 88 GLU A O 1
ATOM 710 N N . GLY A 1 89 ? -10.712 -11.050 -5.131 1.00 95.12 89 GLY A N 1
ATOM 711 C CA . GLY A 1 89 ? -11.213 -11.984 -6.131 1.00 95.12 89 GLY A CA 1
ATOM 712 C C . GLY A 1 89 ? -12.736 -12.101 -6.123 1.00 95.12 89 GLY A C 1
ATOM 713 O O . GLY A 1 89 ? -13.402 -11.689 -5.178 1.00 95.12 89 GLY A O 1
ATOM 714 N N . LEU A 1 90 ? -13.295 -12.678 -7.193 1.00 95.56 90 LEU A N 1
ATOM 715 C CA . LEU A 1 90 ? -14.742 -12.918 -7.318 1.00 95.56 90 LEU A CA 1
ATOM 716 C C . LEU A 1 90 ? -15.232 -14.054 -6.411 1.00 95.56 90 LEU A C 1
ATOM 718 O O . LEU A 1 90 ? -16.339 -13.990 -5.885 1.00 95.56 90 LEU A O 1
ATOM 722 N N . ASP A 1 91 ? -14.387 -15.067 -6.228 1.00 95.25 91 ASP A N 1
ATOM 723 C CA . ASP A 1 91 ? -14.660 -16.265 -5.431 1.00 95.25 91 ASP A CA 1
ATOM 724 C C . ASP A 1 91 ? -13.733 -16.347 -4.200 1.00 95.25 91 ASP A C 1
ATOM 726 O O . ASP A 1 91 ? -13.477 -17.434 -3.681 1.00 95.25 91 ASP A O 1
ATOM 730 N N . ASP A 1 92 ? -13.211 -15.201 -3.742 1.00 94.12 92 ASP A N 1
ATOM 731 C CA . ASP A 1 92 ? -12.376 -15.091 -2.543 1.00 94.12 92 ASP A CA 1
ATOM 732 C C . ASP A 1 92 ? -13.052 -14.216 -1.476 1.00 94.12 92 ASP A C 1
ATOM 734 O O . ASP A 1 92 ? -13.792 -13.275 -1.752 1.00 94.12 92 ASP A O 1
ATOM 738 N N . HIS A 1 93 ? -12.796 -14.564 -0.225 1.00 95.38 93 HIS A N 1
ATOM 739 C CA . HIS A 1 93 ? -13.215 -13.853 0.972 1.00 95.38 93 HIS A CA 1
ATOM 740 C C . HIS A 1 93 ? -12.168 -12.846 1.467 1.00 95.38 93 HIS A C 1
ATOM 742 O O . HIS A 1 93 ? -12.449 -12.111 2.419 1.00 95.38 93 HIS A O 1
ATOM 748 N N . THR A 1 94 ? -10.968 -12.827 0.878 1.00 97.69 94 THR A N 1
ATOM 749 C CA . THR A 1 94 ? -9.941 -11.836 1.204 1.00 97.69 94 THR A CA 1
ATOM 750 C C . THR A 1 94 ? -10.341 -10.449 0.701 1.00 97.69 94 THR A C 1
ATOM 752 O O . THR A 1 94 ? -10.984 -10.269 -0.337 1.00 97.69 94 THR A O 1
ATOM 755 N N . VAL A 1 95 ? -9.981 -9.443 1.493 1.00 98.12 95 VAL A N 1
ATOM 756 C CA . VAL A 1 95 ? -10.268 -8.036 1.220 1.00 98.12 95 VAL A CA 1
ATOM 757 C C . VAL A 1 95 ? -9.006 -7.249 1.513 1.00 98.12 95 VAL A C 1
ATOM 759 O O . VAL A 1 95 ? -8.489 -7.314 2.630 1.00 98.12 95 VAL A O 1
ATOM 762 N N . TYR A 1 96 ? -8.551 -6.479 0.534 1.00 98.12 96 TYR A N 1
ATOM 763 C CA . TYR A 1 96 ? -7.418 -5.584 0.664 1.00 98.12 96 TYR A CA 1
ATOM 764 C C . TYR A 1 96 ? -7.886 -4.220 1.203 1.00 98.12 96 TYR A C 1
ATOM 766 O O . TYR A 1 96 ? -8.672 -3.532 0.542 1.00 98.12 96 TYR A O 1
ATOM 774 N N . PRO A 1 97 ? -7.446 -3.795 2.404 1.00 97.69 97 PRO A N 1
ATOM 775 C CA . PRO A 1 97 ? -7.811 -2.500 2.964 1.00 97.69 97 PRO A CA 1
ATOM 776 C C . PRO A 1 97 ? -6.859 -1.411 2.443 1.00 97.69 97 PRO A C 1
ATOM 778 O O . PRO A 1 97 ? -5.930 -0.960 3.125 1.00 97.69 97 PRO A O 1
ATOM 781 N N . ASN A 1 98 ? -7.077 -0.986 1.204 1.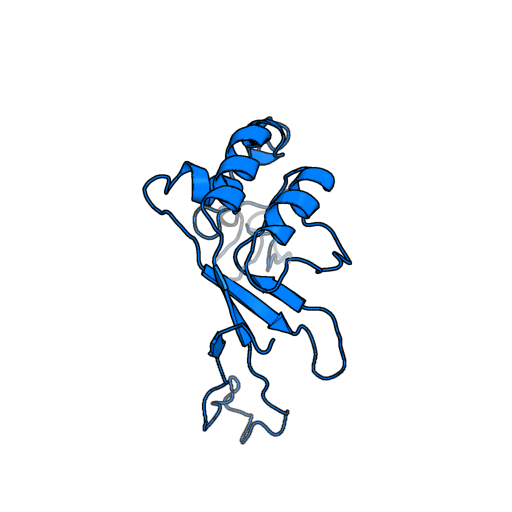00 97.25 98 ASN A N 1
ATOM 782 C CA . ASN A 1 98 ? -6.282 0.044 0.555 1.00 97.25 98 ASN A CA 1
ATOM 783 C C . ASN A 1 98 ? -6.359 1.372 1.329 1.00 97.25 98 ASN A C 1
ATOM 785 O O . ASN A 1 98 ? -7.432 1.902 1.624 1.00 97.25 98 ASN A O 1
ATOM 789 N N . GLY A 1 99 ? -5.189 1.924 1.649 1.00 94.62 99 GLY A N 1
ATOM 790 C CA . GLY A 1 99 ? -5.045 3.189 2.368 1.00 94.62 99 GLY A CA 1
ATOM 791 C C . GLY A 1 99 ? -4.416 3.069 3.755 1.00 94.62 99 GLY A C 1
ATOM 792 O O . GLY A 1 99 ? -3.918 4.090 4.241 1.00 94.62 99 GLY A O 1
ATOM 793 N N . ILE A 1 100 ? -4.359 1.861 4.335 1.00 96.44 100 ILE A N 1
ATOM 794 C CA . ILE A 1 100 ? -3.828 1.606 5.690 1.00 96.44 100 ILE A CA 1
ATOM 795 C C . ILE A 1 100 ? -2.559 0.736 5.734 1.00 96.44 100 ILE A C 1
ATOM 797 O O . ILE A 1 100 ? -2.306 0.047 6.718 1.00 96.44 100 ILE A O 1
ATOM 801 N N . SER A 1 101 ? -1.736 0.767 4.681 1.00 95.25 101 SER A N 1
ATOM 802 C CA . SER A 1 101 ? -0.409 0.130 4.688 1.00 95.25 101 SER A CA 1
ATOM 803 C C . SER A 1 101 ? 0.406 0.589 5.902 1.00 95.25 101 SER A C 1
ATOM 805 O O . SER A 1 101 ? 0.470 1.793 6.152 1.00 95.25 101 SER A O 1
ATOM 807 N N . THR A 1 102 ? 1.047 -0.329 6.624 1.00 95.19 102 THR A N 1
ATOM 808 C CA . THR A 1 102 ? 1.770 -0.013 7.862 1.00 95.19 102 THR A CA 1
ATOM 809 C C . THR A 1 102 ? 2.934 -0.966 8.112 1.00 95.19 102 THR A C 1
ATOM 811 O O . THR A 1 102 ? 2.976 -2.071 7.573 1.00 95.19 102 THR A O 1
ATOM 814 N N . SER A 1 103 ? 3.872 -0.519 8.943 1.00 94.06 103 SER A N 1
ATOM 815 C CA . SER A 1 103 ? 4.966 -1.323 9.497 1.00 94.06 103 SER A CA 1
ATOM 816 C C . SER A 1 103 ? 4.884 -1.496 11.020 1.00 94.06 103 SER A C 1
ATOM 818 O O . SER A 1 103 ? 5.851 -1.936 11.639 1.00 94.06 103 SER A O 1
ATOM 820 N N . LEU A 1 104 ? 3.761 -1.108 11.634 1.00 95.62 104 LEU A N 1
ATOM 821 C CA . LEU A 1 104 ? 3.534 -1.245 13.074 1.00 95.62 104 LEU A CA 1
ATOM 822 C C . LEU A 1 104 ? 3.422 -2.723 13.497 1.00 95.62 104 LEU A C 1
ATOM 824 O O . LEU A 1 104 ? 3.028 -3.555 12.679 1.00 95.62 104 LEU A O 1
ATOM 828 N N . PRO A 1 105 ? 3.713 -3.065 14.765 1.00 96.44 105 PRO A N 1
ATOM 829 C CA . PRO A 1 105 ? 3.571 -4.432 15.269 1.00 96.44 105 PRO A CA 1
ATOM 830 C C . PRO A 1 105 ? 2.155 -4.994 15.112 1.00 96.44 105 PRO A C 1
ATOM 832 O O . PRO A 1 105 ? 1.173 -4.257 15.194 1.00 96.44 105 PRO A O 1
ATOM 835 N N . GLU A 1 106 ? 2.048 -6.314 14.954 1.00 97.75 106 GLU A N 1
ATOM 836 C CA . GLU A 1 106 ? 0.782 -7.027 14.710 1.00 97.75 106 GLU A CA 1
ATOM 837 C C . GLU A 1 106 ? -0.318 -6.669 15.724 1.00 97.75 106 GLU A C 1
ATOM 839 O O . GLU A 1 106 ? -1.452 -6.382 15.347 1.00 97.75 106 GLU A O 1
ATOM 844 N N . GLU A 1 107 ? 0.023 -6.590 17.013 1.00 97.50 107 GLU A N 1
ATOM 845 C CA . GLU A 1 107 ? -0.930 -6.233 18.073 1.00 97.50 107 GLU A CA 1
ATOM 846 C C . GLU A 1 107 ? -1.487 -4.808 17.932 1.00 97.50 107 GLU A C 1
ATOM 848 O O . GLU A 1 107 ? -2.650 -4.550 18.249 1.00 97.50 107 GLU A O 1
ATOM 853 N N . VAL A 1 108 ? -0.674 -3.878 17.425 1.00 97.75 108 VAL A N 1
ATOM 854 C CA . VAL A 1 108 ? -1.087 -2.496 17.166 1.00 97.75 108 VAL A CA 1
ATOM 855 C C . VAL A 1 108 ? -2.000 -2.462 15.945 1.00 97.75 108 VAL A C 1
ATOM 857 O O . VAL A 1 108 ? -3.017 -1.767 15.975 1.00 97.75 108 VAL A O 1
ATOM 860 N N . GLN A 1 109 ? -1.690 -3.256 14.914 1.00 98.25 109 GLN A N 1
ATOM 861 C CA . GLN A 1 109 ? -2.548 -3.417 13.738 1.00 98.25 109 GLN A CA 1
ATOM 862 C C . GLN A 1 109 ? -3.934 -3.932 14.116 1.00 98.25 109 GLN A C 1
ATOM 864 O O . GLN A 1 109 ? -4.935 -3.295 13.792 1.00 98.25 109 GLN A O 1
ATOM 869 N N . GLU A 1 110 ? -4.001 -5.030 14.869 1.00 98.06 110 GLU A N 1
ATOM 870 C CA . GLU A 1 110 ? -5.261 -5.591 15.368 1.00 98.06 110 GLU A CA 1
ATOM 871 C C . GLU A 1 110 ? -6.083 -4.557 16.147 1.00 98.06 110 GLU A C 1
ATOM 873 O O . GLU A 1 110 ? -7.297 -4.451 15.954 1.00 98.06 110 GLU A O 1
ATOM 878 N N . ARG A 1 111 ? -5.429 -3.752 16.993 1.00 98.12 111 ARG A N 1
ATOM 879 C CA . ARG A 1 111 ? -6.098 -2.686 17.747 1.00 98.12 111 ARG A CA 1
ATOM 880 C C . ARG A 1 111 ? -6.672 -1.612 16.829 1.00 98.12 111 ARG A C 1
ATOM 882 O O . ARG A 1 111 ? -7.873 -1.362 16.892 1.00 98.12 111 ARG A O 1
ATOM 889 N N . PHE A 1 112 ? -5.852 -0.971 15.992 1.00 98.06 112 PHE A N 1
ATOM 890 C CA . PHE A 1 112 ? -6.330 0.180 15.221 1.00 98.06 112 PHE A CA 1
ATOM 891 C C . PHE A 1 112 ? -7.305 -0.238 14.116 1.00 98.06 112 PHE A C 1
ATOM 893 O O . PHE A 1 112 ? -8.273 0.481 13.874 1.00 98.06 112 PHE A O 1
ATOM 900 N N . VAL A 1 113 ? -7.120 -1.396 13.471 1.00 98.25 113 VAL A N 1
ATOM 901 C CA . VAL A 1 113 ? -8.017 -1.851 12.395 1.00 98.25 113 VAL A CA 1
ATOM 902 C C . VAL A 1 113 ? -9.440 -2.037 12.924 1.00 98.25 113 VAL A C 1
ATOM 904 O O . VAL A 1 113 ? -10.397 -1.645 12.261 1.00 98.25 113 VAL A O 1
ATOM 907 N N . ARG A 1 114 ? -9.598 -2.545 14.151 1.00 98.38 114 ARG A N 1
ATOM 908 C CA . ARG A 1 114 ? -10.917 -2.742 14.779 1.00 98.38 114 ARG A CA 1
ATOM 909 C C . ARG A 1 114 ? -11.628 -1.443 15.161 1.00 98.38 114 ARG A C 1
ATOM 911 O O . ARG A 1 114 ? -12.829 -1.470 15.407 1.00 98.38 114 ARG A O 1
ATOM 918 N N . THR A 1 115 ? -10.926 -0.310 15.180 1.00 98.25 115 THR A N 1
ATOM 919 C CA . THR A 1 115 ? -11.553 1.011 15.385 1.00 98.25 115 THR A CA 1
ATOM 920 C C . THR A 1 115 ? -12.186 1.574 14.109 1.00 98.25 115 THR A C 1
ATOM 922 O O . THR A 1 115 ? -12.939 2.547 14.168 1.00 98.25 115 THR A O 1
ATOM 925 N N . ILE A 1 116 ? -11.887 0.984 12.946 1.00 98.06 116 ILE A N 1
ATOM 926 C CA . ILE A 1 116 ? -12.409 1.425 11.652 1.00 98.06 116 ILE A CA 1
ATOM 927 C C . ILE A 1 116 ? -13.854 0.916 11.499 1.00 98.06 116 ILE A C 1
ATOM 929 O O . ILE A 1 116 ? -14.094 -0.290 11.622 1.00 98.06 116 ILE A O 1
ATOM 933 N N . PRO A 1 117 ? -14.837 1.788 11.199 1.00 97.88 117 PRO A N 1
ATOM 934 C CA . PRO A 1 117 ? -16.229 1.383 11.049 1.00 97.88 117 PRO A CA 1
ATOM 935 C C . PRO A 1 117 ? -16.397 0.272 10.008 1.00 97.88 117 PRO A C 1
ATOM 937 O O . PRO A 1 117 ? -15.904 0.376 8.883 1.00 97.88 117 PRO A O 1
ATOM 940 N N . GLY A 1 118 ? -17.115 -0.786 10.384 1.00 96.75 118 GLY A N 1
ATOM 941 C CA . GLY A 1 118 ? -17.318 -1.979 9.561 1.00 96.75 118 GLY A CA 1
ATOM 942 C C . GLY A 1 118 ? -16.246 -3.061 9.718 1.00 96.75 118 GLY A C 1
ATOM 943 O O . GLY A 1 118 ? -16.465 -4.169 9.227 1.00 96.75 118 GLY A O 1
ATOM 944 N N . LEU A 1 119 ? -15.137 -2.774 10.410 1.00 97.75 119 LEU A N 1
ATOM 945 C CA . LEU A 1 119 ? -14.047 -3.717 10.685 1.00 97.75 119 LEU A CA 1
ATOM 946 C C . LEU A 1 119 ? -13.953 -4.117 12.166 1.00 97.75 119 LEU A C 1
ATOM 948 O O . LEU A 1 119 ? -12.998 -4.781 12.563 1.00 97.75 119 LEU A O 1
ATOM 952 N N . GLU A 1 120 ? -14.950 -3.789 12.992 1.00 97.56 120 GLU A N 1
ATOM 953 C CA . GLU A 1 120 ? -14.895 -3.999 14.449 1.00 97.56 120 GLU A CA 1
ATOM 954 C C . GLU A 1 120 ? -14.645 -5.476 14.822 1.00 97.56 120 GLU A C 1
ATOM 956 O O . GLU A 1 120 ? -13.915 -5.801 15.760 1.00 97.56 120 GLU A O 1
ATOM 961 N N . ASN A 1 121 ? -15.207 -6.386 14.022 1.00 96.19 121 ASN A N 1
ATOM 962 C CA . ASN A 1 121 ? -15.091 -7.835 14.187 1.00 96.19 121 ASN A CA 1
ATOM 963 C C . ASN A 1 121 ? -14.273 -8.500 13.068 1.00 96.19 121 ASN A C 1
ATOM 965 O O . ASN A 1 121 ? -14.447 -9.692 12.813 1.00 96.19 121 ASN A O 1
ATOM 969 N 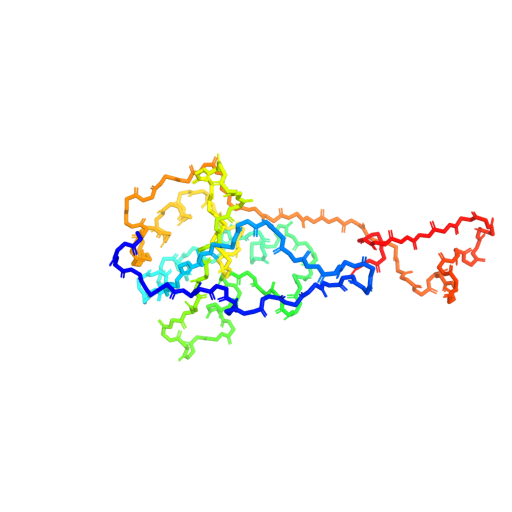N . VAL A 1 122 ? -13.410 -7.752 12.373 1.00 97.00 122 VAL A N 1
ATOM 970 C CA . VAL A 1 122 ? -12.595 -8.319 11.291 1.00 97.00 122 VAL A CA 1
ATOM 971 C C . VAL A 1 122 ? -11.647 -9.398 11.826 1.00 97.00 122 VAL A C 1
ATOM 973 O O . VAL A 1 122 ? -11.262 -9.399 13.000 1.00 97.00 122 VAL A O 1
ATOM 976 N N . LYS A 1 123 ? -11.261 -10.329 10.956 1.00 97.75 123 LYS A N 1
ATOM 977 C CA . LYS A 1 123 ? -10.162 -11.261 11.193 1.00 97.75 123 LYS A CA 1
ATOM 978 C C . LYS A 1 123 ? -9.044 -10.923 10.216 1.00 97.75 123 LYS A C 1
ATOM 980 O O . LYS A 1 123 ? -9.254 -11.035 9.011 1.00 97.75 123 LYS A O 1
ATOM 985 N N . ILE A 1 124 ? -7.882 -10.530 10.729 1.00 98.00 124 ILE A N 1
ATOM 986 C CA . ILE A 1 124 ? -6.706 -10.305 9.892 1.00 98.00 124 ILE A CA 1
ATOM 987 C C . ILE A 1 124 ? -6.157 -11.677 9.481 1.00 98.00 124 ILE A C 1
ATOM 989 O O . ILE A 1 124 ? -5.902 -12.540 10.321 1.00 98.00 124 ILE A O 1
ATOM 993 N N . LEU A 1 125 ? -6.052 -11.910 8.172 1.00 97.81 125 LEU A N 1
ATOM 994 C CA . LEU A 1 125 ? -5.477 -13.142 7.620 1.00 97.81 125 LEU A CA 1
ATOM 995 C C . LEU A 1 125 ? -3.961 -13.024 7.453 1.00 97.81 125 LEU A C 1
ATOM 997 O O . LEU A 1 125 ? -3.240 -13.996 7.657 1.00 97.81 125 LEU A O 1
ATOM 1001 N N . GLN A 1 126 ? -3.498 -11.822 7.117 1.00 97.88 126 GLN A N 1
ATOM 1002 C CA . GLN A 1 126 ? -2.095 -11.481 6.970 1.00 97.88 126 GLN A CA 1
ATOM 1003 C C . GLN A 1 126 ? -1.878 -10.056 7.479 1.00 97.88 126 GLN A C 1
ATOM 1005 O O . GLN A 1 126 ? -2.541 -9.126 7.020 1.00 97.88 126 GLN A O 1
ATOM 1010 N N . HIS A 1 127 ? -0.966 -9.893 8.437 1.00 98.12 127 HIS A N 1
ATOM 1011 C CA . HIS A 1 127 ? -0.583 -8.576 8.936 1.00 98.12 127 HIS A CA 1
ATOM 1012 C C . HIS A 1 127 ? 0.196 -7.799 7.874 1.00 98.12 127 HIS A C 1
ATOM 1014 O O . HIS A 1 127 ? 0.934 -8.367 7.062 1.00 98.12 127 HIS A O 1
ATOM 1020 N N . ALA A 1 128 ? 0.029 -6.481 7.889 1.00 96.69 128 ALA A N 1
ATOM 1021 C CA . ALA A 1 128 ? 0.801 -5.574 7.063 1.00 96.69 128 ALA A CA 1
ATOM 1022 C C . ALA A 1 128 ? 2.273 -5.573 7.494 1.00 96.69 128 ALA A C 1
ATOM 1024 O O . ALA A 1 128 ? 2.615 -5.844 8.646 1.00 96.69 128 ALA A O 1
ATOM 1025 N N . TYR A 1 129 ? 3.147 -5.268 6.546 1.00 93.19 129 TYR A N 1
ATOM 1026 C CA . TYR A 1 129 ? 4.584 -5.260 6.747 1.00 93.19 129 TYR A CA 1
ATOM 1027 C C . TYR A 1 129 ? 5.236 -4.287 5.767 1.00 93.19 129 TYR A C 1
ATOM 1029 O O . TYR A 1 129 ? 4.644 -3.892 4.759 1.00 93.19 129 TYR A O 1
ATOM 1037 N N . ALA A 1 130 ? 6.478 -3.919 6.061 1.00 90.31 130 ALA A N 1
ATOM 1038 C CA . ALA A 1 130 ? 7.332 -3.171 5.153 1.00 90.31 130 ALA A CA 1
ATOM 1039 C C . ALA A 1 130 ? 8.488 -4.054 4.676 1.00 90.31 130 ALA A C 1
ATOM 1041 O O . ALA A 1 130 ? 8.969 -4.918 5.409 1.00 90.31 130 ALA A O 1
ATOM 1042 N N . ILE A 1 131 ? 8.934 -3.815 3.445 1.00 88.56 131 ILE A N 1
ATOM 1043 C CA . ILE A 1 131 ? 10.104 -4.461 2.850 1.00 88.56 131 ILE A CA 1
ATOM 1044 C C . ILE A 1 131 ? 11.076 -3.362 2.440 1.00 88.56 131 ILE A C 1
ATOM 1046 O O . ILE A 1 131 ? 10.680 -2.391 1.795 1.00 88.56 131 ILE A O 1
ATOM 1050 N N . GLU A 1 132 ? 12.346 -3.543 2.780 1.00 87.44 132 GLU A N 1
ATOM 1051 C CA . GLU A 1 132 ? 13.455 -2.766 2.235 1.00 87.44 132 GLU A CA 1
ATOM 1052 C C . GLU A 1 132 ? 14.200 -3.632 1.213 1.00 87.44 132 GLU A C 1
ATOM 1054 O O . GLU A 1 132 ? 14.416 -4.824 1.439 1.00 87.44 132 GLU A O 1
ATOM 1059 N N . TYR A 1 133 ? 14.547 -3.052 0.065 1.00 88.06 133 TYR A N 1
ATOM 1060 C CA . TYR A 1 133 ? 15.253 -3.749 -1.004 1.00 88.06 133 TYR A CA 1
ATOM 1061 C C . TYR A 1 133 ? 16.248 -2.822 -1.701 1.00 88.06 133 TYR A C 1
ATOM 1063 O O . TYR A 1 133 ? 16.043 -1.609 -1.785 1.00 88.06 133 TYR A O 1
ATOM 1071 N N . ASP A 1 134 ? 17.313 -3.417 -2.231 1.00 91.50 134 ASP A N 1
ATOM 1072 C CA . ASP A 1 134 ? 18.279 -2.718 -3.069 1.00 91.50 134 ASP A CA 1
ATOM 1073 C C . ASP A 1 134 ? 17.734 -2.524 -4.484 1.00 91.50 134 ASP A C 1
ATOM 1075 O O . ASP A 1 134 ? 17.061 -3.392 -5.045 1.00 91.50 134 ASP A O 1
ATOM 1079 N N . TYR A 1 135 ? 18.096 -1.402 -5.096 1.00 93.44 135 TYR A N 1
ATOM 1080 C CA . TYR A 1 135 ? 17.801 -1.119 -6.494 1.00 93.44 135 TYR A CA 1
ATOM 1081 C C . TYR A 1 135 ? 19.054 -0.611 -7.209 1.00 93.44 135 TYR A C 1
ATOM 1083 O O . TYR A 1 135 ? 19.986 -0.078 -6.599 1.00 93.44 135 TYR A O 1
ATOM 1091 N N . VAL A 1 136 ? 19.077 -0.777 -8.527 1.00 94.94 136 VAL A N 1
ATOM 1092 C CA . VAL A 1 136 ? 20.092 -0.195 -9.398 1.00 94.94 136 VAL A CA 1
ATOM 1093 C C . VAL A 1 136 ? 19.616 1.183 -9.815 1.00 94.94 136 VAL A C 1
ATOM 1095 O O . VAL A 1 136 ? 18.545 1.338 -10.396 1.00 94.94 136 VAL A O 1
ATOM 1098 N N . ASP A 1 137 ? 20.444 2.192 -9.564 1.00 95.31 137 ASP A N 1
ATOM 1099 C CA . ASP A 1 137 ? 20.163 3.549 -10.009 1.00 95.31 137 ASP A CA 1
ATOM 1100 C C . ASP A 1 137 ? 19.931 3.580 -11.533 1.00 95.31 137 ASP A C 1
ATOM 1102 O O . ASP A 1 137 ? 20.863 3.290 -12.298 1.00 95.31 137 ASP A O 1
ATOM 1106 N N . PRO A 1 138 ? 18.732 3.970 -12.009 1.00 96.00 138 PRO A N 1
ATOM 1107 C CA . PRO A 1 138 ? 18.391 3.917 -13.427 1.00 96.00 138 PRO A CA 1
ATOM 1108 C C . PRO A 1 138 ? 19.260 4.851 -14.281 1.00 96.00 138 PRO A C 1
ATOM 1110 O O . PRO A 1 138 ? 19.310 4.706 -15.502 1.00 96.00 138 PRO A O 1
ATOM 1113 N N . ARG A 1 139 ? 20.032 5.768 -13.675 1.00 97.00 139 ARG A N 1
ATOM 1114 C CA . ARG A 1 139 ? 21.062 6.556 -14.377 1.00 97.00 139 ARG A CA 1
ATOM 1115 C C . ARG A 1 139 ? 22.195 5.689 -14.936 1.00 97.00 139 ARG A C 1
ATOM 1117 O O . ARG A 1 139 ? 22.909 6.146 -15.835 1.00 97.00 139 ARG A O 1
ATOM 1124 N N . ALA A 1 140 ? 22.348 4.452 -14.464 1.00 97.38 140 ALA A N 1
ATOM 1125 C CA . ALA A 1 140 ? 23.247 3.454 -15.039 1.00 97.38 140 ALA A CA 1
ATOM 1126 C C . ALA A 1 140 ? 22.736 2.872 -16.374 1.00 97.38 140 ALA A C 1
ATOM 1128 O O . ALA A 1 140 ? 23.520 2.252 -17.095 1.00 97.38 140 ALA A O 1
ATOM 1129 N N . LEU A 1 141 ? 21.467 3.100 -16.731 1.00 98.06 141 LEU A N 1
ATOM 1130 C CA . LEU A 1 141 ? 20.839 2.590 -17.951 1.00 98.06 141 LEU A CA 1
ATOM 1131 C C . LEU A 1 141 ? 20.820 3.640 -19.069 1.00 98.06 141 LEU A C 1
ATOM 1133 O O . LEU A 1 141 ? 20.855 4.853 -18.822 1.00 98.06 141 LEU A O 1
ATOM 1137 N N . ASN A 1 142 ? 20.786 3.184 -20.321 1.00 97.75 142 ASN A N 1
ATOM 1138 C CA . ASN A 1 142 ? 20.429 4.021 -21.467 1.00 97.75 142 ASN A CA 1
ATOM 1139 C C . ASN A 1 142 ? 18.897 4.048 -21.673 1.00 97.75 142 ASN A C 1
ATOM 1141 O O . ASN A 1 142 ? 18.144 3.384 -20.965 1.00 97.75 142 ASN A O 1
ATOM 1145 N N . ALA A 1 143 ? 18.419 4.824 -22.650 1.00 97.25 143 ALA A N 1
ATOM 1146 C CA . ALA A 1 143 ? 16.982 4.961 -22.918 1.00 97.25 143 ALA A CA 1
ATOM 1147 C C . ALA A 1 143 ? 16.309 3.663 -23.413 1.00 97.25 143 ALA A C 1
ATOM 1149 O O . ALA A 1 143 ? 15.087 3.568 -23.389 1.00 97.25 143 ALA A O 1
ATOM 1150 N N . ALA A 1 144 ? 17.093 2.669 -23.838 1.00 97.44 144 ALA A N 1
ATOM 1151 C CA . ALA A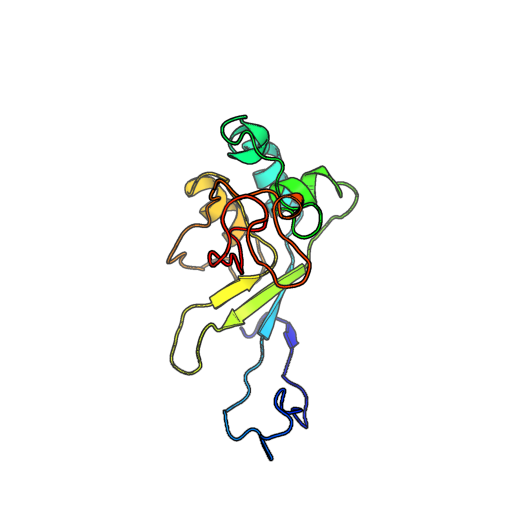 1 144 ? 16.617 1.336 -24.192 1.00 97.44 144 ALA A CA 1
ATOM 1152 C C . ALA A 1 144 ? 16.622 0.366 -22.992 1.00 97.44 144 ALA A C 1
ATOM 1154 O O . ALA A 1 144 ? 16.433 -0.830 -23.189 1.00 97.44 144 ALA A O 1
ATOM 1155 N N . LEU A 1 145 ? 16.834 0.871 -21.765 1.00 98.19 145 LEU A N 1
ATOM 1156 C CA . LEU A 1 145 ? 16.945 0.108 -20.511 1.00 98.19 145 LEU A CA 1
ATOM 1157 C C . LEU A 1 145 ? 18.173 -0.811 -20.415 1.00 98.19 145 LEU A C 1
ATOM 1159 O O . LEU A 1 145 ? 18.263 -1.648 -19.517 1.00 98.19 145 LEU A O 1
ATOM 1163 N N . GLU A 1 146 ? 19.138 -0.646 -21.315 1.00 98.38 146 GLU A N 1
ATOM 1164 C CA . GLU A 1 146 ? 20.379 -1.413 -21.310 1.00 98.38 146 GLU A CA 1
ATOM 1165 C C . GLU A 1 146 ? 21.394 -0.803 -20.336 1.00 98.38 146 GLU A C 1
ATOM 1167 O O . GLU A 1 146 ? 21.564 0.422 -20.274 1.00 98.38 146 GLU A O 1
ATOM 1172 N N . VAL A 1 147 ? 22.111 -1.650 -19.602 1.00 98.25 147 VAL A N 1
ATOM 1173 C CA . VAL A 1 147 ? 23.157 -1.244 -18.658 1.00 98.25 147 VAL A CA 1
ATOM 1174 C C . VAL A 1 147 ? 24.372 -0.701 -19.414 1.00 98.25 147 VAL A C 1
ATOM 1176 O O . VAL A 1 147 ? 25.033 -1.417 -20.161 1.00 98.25 147 VAL A O 1
ATOM 1179 N N . LYS A 1 148 ? 24.742 0.563 -19.163 1.00 97.94 148 LYS A N 1
ATOM 1180 C CA . LYS A 1 148 ? 25.816 1.268 -19.898 1.00 97.94 148 LYS A CA 1
ATOM 1181 C C . LYS A 1 148 ? 27.180 0.577 -19.844 1.00 97.94 148 LYS A C 1
ATOM 1183 O O . LYS A 1 148 ? 27.952 0.680 -20.791 1.00 97.94 148 LYS A O 1
ATOM 1188 N N . VAL A 1 149 ? 27.496 -0.071 -18.723 1.00 97.56 149 VAL A N 1
ATOM 1189 C CA . VAL A 1 149 ? 28.799 -0.722 -18.489 1.00 97.56 149 VAL A CA 1
ATOM 1190 C C . VAL A 1 149 ? 28.831 -2.190 -18.919 1.00 97.56 149 VAL A C 1
ATOM 1192 O O . VAL A 1 149 ? 29.907 -2.782 -18.937 1.00 97.56 149 VAL A O 1
ATOM 1195 N N . LEU A 1 150 ? 27.678 -2.778 -19.257 1.00 97.50 150 LEU A N 1
ATOM 1196 C CA . LEU A 1 150 ? 27.563 -4.179 -19.657 1.00 97.50 150 LEU A CA 1
ATOM 1197 C C . LEU A 1 150 ? 26.535 -4.325 -20.794 1.00 97.50 150 LEU A C 1
ATOM 1199 O O . LEU A 1 150 ? 25.367 -4.621 -20.530 1.00 97.50 150 LEU A O 1
ATOM 1203 N N . PRO A 1 151 ? 26.961 -4.121 -22.054 1.00 96.50 151 PRO A N 1
ATOM 1204 C CA . PRO A 1 151 ? 26.089 -4.271 -23.214 1.00 96.50 151 PRO A CA 1
ATOM 1205 C C . PRO A 1 151 ? 25.442 -5.661 -23.276 1.00 96.50 151 PRO A C 1
ATOM 1207 O O . PRO A 1 151 ? 26.091 -6.670 -22.991 1.00 96.50 151 PRO A O 1
ATOM 1210 N N . GLY A 1 152 ? 24.168 -5.711 -23.656 1.00 97.69 152 GLY A N 1
ATOM 1211 C CA . GLY A 1 152 ? 23.342 -6.919 -23.690 1.00 97.69 152 GLY A CA 1
ATOM 1212 C C . GLY A 1 152 ? 22.599 -7.244 -22.388 1.00 97.69 152 GLY A C 1
ATOM 1213 O O . GLY A 1 152 ? 21.729 -8.115 -22.409 1.00 97.69 152 GLY A O 1
ATOM 1214 N N . LEU A 1 153 ? 22.885 -6.555 -21.274 1.00 98.44 153 LEU A N 1
ATOM 1215 C CA . LEU A 1 153 ? 22.096 -6.660 -20.043 1.00 98.44 153 LEU A CA 1
ATOM 1216 C C . LEU A 1 153 ? 21.048 -5.542 -19.978 1.00 98.44 153 LEU A C 1
ATOM 1218 O O . LEU A 1 153 ? 21.392 -4.364 -20.036 1.00 98.44 153 LEU A O 1
ATOM 1222 N N . TYR A 1 154 ? 19.784 -5.914 -19.777 1.00 98.31 154 TYR A N 1
ATOM 1223 C CA . TYR A 1 154 ? 18.650 -4.994 -19.669 1.00 98.31 154 TYR A CA 1
ATOM 1224 C C . TYR A 1 154 ? 17.972 -5.147 -18.310 1.00 98.31 154 TYR A C 1
ATOM 1226 O O . TYR A 1 154 ? 17.744 -6.274 -17.868 1.00 98.31 154 TYR A O 1
ATOM 1234 N N . LEU A 1 155 ? 17.635 -4.030 -17.661 1.00 98.19 155 LEU A N 1
ATOM 1235 C CA . LEU A 1 155 ? 16.950 -4.018 -16.363 1.00 98.19 155 LEU A CA 1
ATOM 1236 C C . LEU A 1 155 ? 15.595 -3.309 -16.478 1.00 98.19 155 LEU A C 1
ATOM 1238 O O . LEU A 1 155 ? 15.516 -2.184 -16.972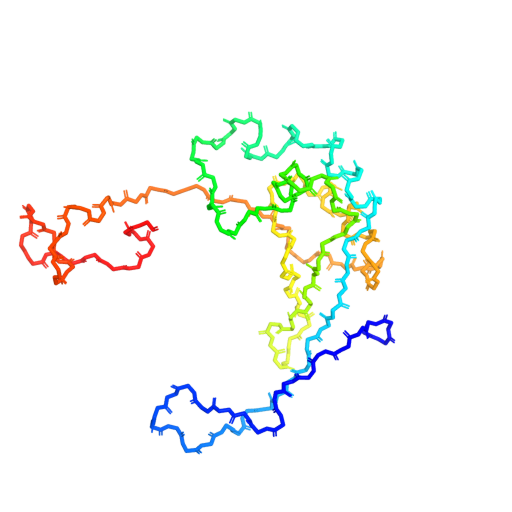 1.00 98.19 155 LEU A O 1
ATOM 1242 N N . ALA A 1 156 ? 14.526 -3.952 -16.004 1.00 97.62 156 ALA A N 1
ATOM 1243 C CA . ALA A 1 156 ? 13.163 -3.419 -16.032 1.00 97.62 156 ALA A CA 1
ATOM 1244 C C . ALA A 1 156 ? 12.389 -3.791 -14.755 1.00 97.62 156 ALA A C 1
ATOM 1246 O O . ALA A 1 156 ? 12.607 -4.856 -14.181 1.00 97.62 156 ALA A O 1
ATOM 1247 N N . GLY A 1 157 ? 11.460 -2.926 -14.336 1.00 95.88 157 GLY A N 1
ATOM 1248 C CA . GLY A 1 157 ? 10.641 -3.111 -13.131 1.00 95.88 157 GLY A CA 1
ATOM 1249 C C . GLY A 1 157 ? 11.260 -2.499 -11.870 1.00 95.88 157 GLY A C 1
ATOM 1250 O O . GLY A 1 157 ? 12.074 -1.584 -11.965 1.00 95.88 157 GLY A O 1
ATOM 1251 N N . GLN A 1 158 ? 10.880 -3.024 -10.698 1.00 93.19 158 GLN A N 1
ATOM 1252 C CA . GLN A 1 158 ? 11.256 -2.499 -9.369 1.00 93.19 158 GLN A CA 1
ATOM 1253 C C . GLN A 1 158 ? 12.771 -2.424 -9.115 1.00 93.19 158 GLN A C 1
ATOM 1255 O O . GLN A 1 158 ? 13.223 -1.653 -8.275 1.00 93.19 158 GLN A O 1
ATOM 1260 N N . ILE A 1 159 ? 13.576 -3.197 -9.854 1.00 95.62 159 ILE A N 1
ATOM 1261 C CA . ILE A 1 159 ? 15.043 -3.126 -9.787 1.00 95.62 159 ILE A CA 1
ATOM 1262 C C . ILE A 1 159 ? 15.590 -1.747 -10.194 1.00 95.62 159 ILE A C 1
ATOM 1264 O O . ILE A 1 159 ? 16.727 -1.433 -9.863 1.00 95.62 159 ILE A O 1
ATOM 1268 N N . ASN A 1 160 ? 14.792 -0.921 -10.877 1.00 94.81 160 ASN A N 1
ATOM 1269 C CA . ASN A 1 160 ? 15.159 0.431 -11.299 1.00 94.81 160 ASN A CA 1
ATOM 1270 C C . ASN A 1 160 ? 14.685 1.527 -10.318 1.00 94.81 160 ASN A C 1
ATOM 1272 O O . ASN A 1 160 ? 14.762 2.710 -10.663 1.00 94.81 160 ASN A O 1
ATOM 1276 N N . GLY A 1 161 ? 14.215 1.146 -9.123 1.00 89.12 161 GLY A N 1
ATOM 1277 C CA . GLY A 1 161 ? 13.584 2.035 -8.136 1.00 89.12 161 GLY A CA 1
ATOM 1278 C C . GLY A 1 161 ? 12.096 2.236 -8.390 1.00 89.12 161 GLY A C 1
ATOM 1279 O O . GLY A 1 161 ? 11.586 3.282 -7.932 1.00 89.12 161 GLY A O 1
#

InterPro domains:
  IPR002218 tRNA uridine 5-carboxymethylaminomethyl modification enzyme MnmG-related [PTHR11806] (2-161)
  IPR020595 MnmG-related, conserved site [PS01280] (61-75)
  IPR040131 MnmG, N-terminal domain [PF01134] (2-161)